Protein AF-A0ABD0AL59-F1 (afdb_monomer)

Foldseek 3Di:
DEEEEADDCPAPQVVVVVVVVVVPPPYYYHHDPDVVVVLVCLVVQPPHHYGDDQPDADPVRDGPVNSCVVCVVRDDDDDDDDDDFFDKDKDFDPPDPDQEEEEAPVCPVVCVVPDDDRHDYDHDPDLVRRVVVCVPDNGMYTHGDDPDPDDDDDD

Secondary structure (DSSP, 8-state):
-EEEEE-STTSHHHHHHHHHHHTSTT-EEEEES-HHHHHHHGGG-TT-EE---TT-B-TT--BHHHHHHHTTTT---------PPPPEEEEE-TT----EEEE-GGGHHHHHHH--S--EEEE-SSHHHHHHHHHHH-SEEEEE----SS-----

Mean predicted aligned error: 8.94 Å

Sequence (155 aa):
MKIHTLGPAVTDSYRAAEQYRADHENLEVVGHPSFEVLYQSIPELRGELLLIPAAVKTPTGASWGDLHYQYGDRLELIDSLITELSPLAILERRGRSGQRAYCHPTTIDYLTRNVEGPLEIIPCPSKWQAYRCYQTNGDRLCGATARGTGGGRGL

Structure (mmCIF, N/CA/C/O backbone):
data_AF-A0ABD0AL59-F1
#
_entry.id   AF-A0ABD0AL59-F1
#
loop_
_atom_site.group_PDB
_atom_site.id
_atom_site.type_symbol
_atom_site.label_atom_id
_atom_site.label_alt_id
_atom_site.label_comp_id
_atom_site.label_asym_id
_atom_site.label_entity_id
_atom_site.label_seq_id
_atom_site.pdbx_PDB_ins_code
_atom_site.Cartn_x
_atom_site.Cartn_y
_atom_site.Cartn_z
_atom_site.occupancy
_atom_site.B_iso_or_equiv
_atom_site.auth_seq_id
_atom_site.auth_comp_id
_atom_site.auth_asym_id
_atom_site.auth_atom_id
_atom_site.pdbx_PDB_model_num
ATOM 1 N N . MET A 1 1 ? -17.189 8.242 10.596 1.00 93.44 1 MET A N 1
ATOM 2 C CA . MET A 1 1 ? -16.012 7.502 11.115 1.00 93.44 1 MET A CA 1
ATOM 3 C C . MET A 1 1 ? -14.934 7.539 10.041 1.00 93.44 1 MET A C 1
ATOM 5 O O . MET A 1 1 ? -15.297 7.693 8.878 1.00 93.44 1 MET A O 1
ATOM 9 N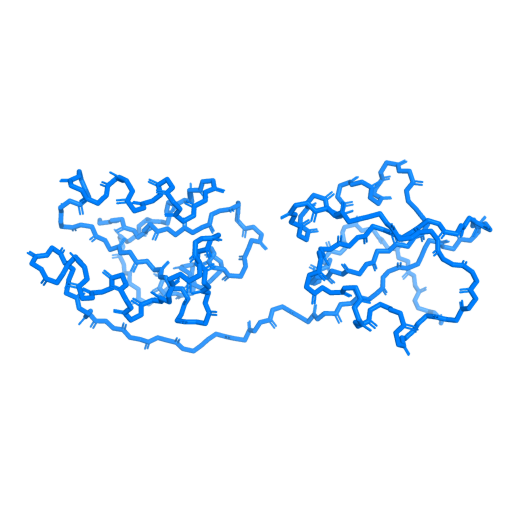 N . LYS A 1 2 ? -13.648 7.431 10.382 1.00 97.62 2 LYS A N 1
ATOM 10 C CA . LYS A 1 2 ? -12.559 7.440 9.391 1.00 97.62 2 LYS A CA 1
ATOM 11 C C . LYS A 1 2 ? -11.755 6.148 9.440 1.00 97.62 2 LYS A C 1
ATOM 13 O O . LYS A 1 2 ? -11.637 5.555 10.508 1.00 97.62 2 LYS A O 1
ATOM 18 N N . ILE A 1 3 ? -11.224 5.728 8.294 1.00 97.38 3 ILE A N 1
ATOM 19 C CA . ILE A 1 3 ? -10.258 4.636 8.167 1.00 97.38 3 ILE A CA 1
ATOM 20 C C . ILE A 1 3 ? -8.944 5.179 7.606 1.00 97.38 3 ILE A C 1
ATOM 22 O O . ILE A 1 3 ? -8.891 5.749 6.516 1.00 97.38 3 ILE A O 1
ATOM 26 N N . HIS A 1 4 ? -7.878 5.025 8.381 1.00 97.31 4 HIS A N 1
ATOM 27 C CA . HIS A 1 4 ? -6.561 5.571 8.093 1.00 97.31 4 HIS A CA 1
ATOM 28 C C . HIS A 1 4 ? -5.651 4.495 7.518 1.00 97.31 4 HIS A C 1
ATOM 30 O O . HIS A 1 4 ? -5.533 3.398 8.065 1.00 97.31 4 HIS A O 1
ATOM 36 N N . THR A 1 5 ? -4.981 4.80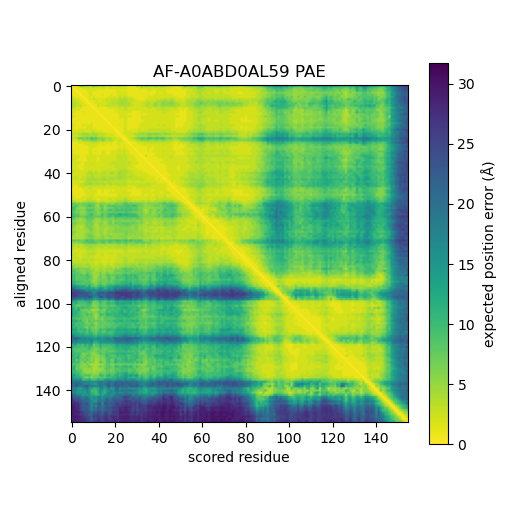7 6.412 1.00 95.44 5 THR A N 1
ATOM 37 C CA . THR A 1 5 ? -4.067 3.870 5.753 1.00 95.44 5 THR A CA 1
ATOM 38 C C . THR A 1 5 ? -2.979 4.595 4.963 1.00 95.44 5 THR A C 1
ATOM 40 O O . THR A 1 5 ? -2.915 5.822 4.948 1.00 95.44 5 THR A O 1
ATOM 43 N N . LEU A 1 6 ? -2.103 3.846 4.296 1.00 92.31 6 LEU A N 1
ATOM 44 C CA . LEU A 1 6 ? -1.061 4.389 3.429 1.00 92.31 6 LEU A CA 1
ATOM 45 C C . LEU A 1 6 ? -1.661 4.948 2.131 1.00 92.31 6 LEU A C 1
ATOM 47 O O . LEU A 1 6 ? -2.239 4.207 1.338 1.00 92.31 6 LEU A O 1
ATOM 51 N N . GLY A 1 7 ? -1.456 6.238 1.879 1.00 90.31 7 GLY A N 1
ATOM 52 C CA . GLY A 1 7 ? -1.709 6.880 0.591 1.00 90.31 7 GLY A CA 1
ATOM 53 C C . GLY A 1 7 ? -0.474 6.884 -0.325 1.00 90.31 7 GLY A C 1
ATOM 54 O O . GLY A 1 7 ? 0.576 6.347 0.034 1.00 90.31 7 GLY A O 1
ATOM 55 N N . PRO A 1 8 ? -0.554 7.516 -1.511 1.00 89.94 8 PRO A N 1
ATOM 56 C CA . PRO A 1 8 ? -1.738 8.140 -2.127 1.00 89.94 8 PRO A CA 1
ATOM 57 C C . PRO A 1 8 ? -2.785 7.113 -2.610 1.00 89.94 8 PRO A C 1
ATOM 59 O O . PRO A 1 8 ? -2.558 5.915 -2.517 1.00 89.94 8 PRO A O 1
ATOM 62 N N . ALA A 1 9 ? -3.900 7.570 -3.199 1.00 87.50 9 ALA A N 1
ATOM 63 C CA . ALA A 1 9 ? -5.035 6.727 -3.626 1.00 87.50 9 ALA A CA 1
ATOM 64 C C . ALA A 1 9 ? -4.709 5.565 -4.590 1.00 87.50 9 ALA A C 1
ATOM 66 O O . ALA A 1 9 ? -5.519 4.667 -4.802 1.00 87.50 9 ALA A O 1
ATOM 67 N N . VAL A 1 10 ? -3.519 5.582 -5.189 1.00 82.56 10 VAL A N 1
ATOM 68 C CA . VAL A 1 10 ? -3.043 4.540 -6.104 1.00 82.56 10 VAL A CA 1
ATOM 69 C C . VAL A 1 10 ? -2.331 3.379 -5.402 1.00 82.56 10 VAL A C 1
ATOM 71 O O . VAL A 1 10 ? -1.953 2.423 -6.076 1.00 82.56 10 VAL A O 1
ATOM 74 N N . THR A 1 11 ? -2.095 3.444 -4.088 1.00 86.19 11 THR A N 1
ATOM 75 C CA . THR A 1 11 ? -1.503 2.327 -3.339 1.00 86.19 11 THR A CA 1
ATOM 76 C C . THR A 1 11 ? -2.502 1.185 -3.168 1.00 86.19 11 THR A C 1
ATOM 78 O O . THR A 1 11 ? -3.716 1.396 -3.112 1.00 86.19 11 THR A O 1
ATOM 81 N N . ASP A 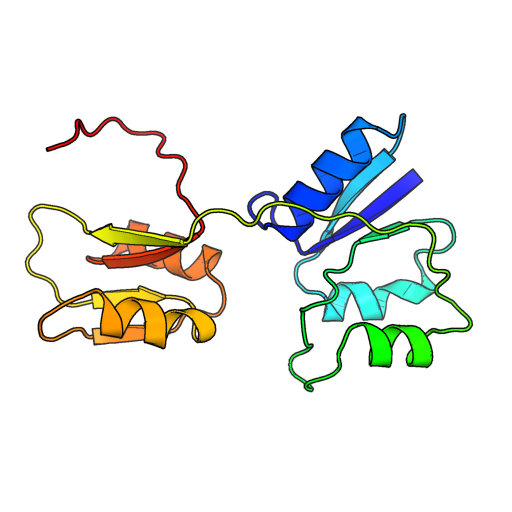1 12 ? -1.991 -0.040 -3.036 1.00 88.31 12 ASP A N 1
ATOM 82 C CA . ASP A 1 12 ? -2.836 -1.201 -2.743 1.00 88.31 12 ASP A CA 1
ATOM 83 C C . ASP A 1 12 ? -3.546 -1.046 -1.379 1.00 88.31 12 ASP A C 1
ATOM 85 O O . ASP A 1 12 ? -4.710 -1.415 -1.253 1.00 88.31 12 ASP A O 1
ATOM 89 N N . SER A 1 13 ? -2.904 -0.412 -0.388 1.00 91.12 13 SER A N 1
ATOM 90 C CA . SER A 1 13 ? -3.507 -0.142 0.927 1.00 91.12 13 SER A CA 1
ATOM 91 C C . SER A 1 13 ? -4.700 0.816 0.851 1.00 91.12 13 SER A C 1
ATOM 93 O O . SER A 1 13 ? -5.739 0.544 1.447 1.00 91.12 13 SER A O 1
ATOM 95 N N . TYR A 1 14 ? -4.594 1.911 0.085 1.00 94.38 14 TYR A N 1
ATOM 96 C CA . TYR A 1 14 ? -5.716 2.839 -0.090 1.00 94.38 14 TYR A CA 1
ATOM 97 C C . TYR A 1 14 ? -6.875 2.167 -0.826 1.00 94.38 14 TYR A C 1
ATOM 99 O O . TYR A 1 14 ? -8.031 2.320 -0.447 1.00 94.38 14 TYR A O 1
ATOM 107 N N . ARG A 1 15 ? -6.572 1.354 -1.844 1.00 92.12 15 ARG A N 1
ATOM 108 C CA . ARG A 1 15 ? -7.589 0.562 -2.546 1.00 92.12 15 ARG A CA 1
ATOM 109 C C . ARG A 1 15 ? -8.281 -0.448 -1.631 1.00 92.12 15 ARG A C 1
ATOM 111 O O . ARG A 1 15 ? -9.491 -0.601 -1.741 1.00 92.12 15 ARG A O 1
ATOM 118 N N . ALA A 1 16 ? -7.545 -1.097 -0.731 1.00 93.62 16 ALA A N 1
ATOM 119 C CA . ALA A 1 16 ? -8.127 -1.997 0.262 1.00 93.62 16 ALA A CA 1
ATOM 120 C C . ALA A 1 16 ? -9.074 -1.252 1.217 1.00 93.62 16 ALA A C 1
ATOM 122 O O . ALA A 1 16 ? -10.147 -1.758 1.530 1.00 93.62 16 ALA A O 1
ATOM 123 N N . ALA A 1 17 ? -8.726 -0.025 1.618 1.00 95.69 17 ALA A N 1
ATOM 124 C CA . ALA A 1 17 ? -9.606 0.813 2.432 1.00 95.69 17 ALA A CA 1
ATOM 125 C C . ALA A 1 17 ? -10.863 1.260 1.679 1.00 95.69 17 ALA A C 1
ATOM 127 O O . ALA A 1 17 ? -11.947 1.254 2.251 1.00 95.69 17 ALA A O 1
ATOM 128 N N . GLU A 1 18 ? -10.749 1.586 0.392 1.00 94.94 18 GLU A N 1
ATOM 129 C CA . GLU A 1 18 ? -11.904 1.891 -0.459 1.00 94.94 18 GLU A CA 1
ATOM 130 C C . GLU A 1 18 ? -12.826 0.677 -0.653 1.00 94.94 18 GLU A C 1
ATOM 132 O O . GLU A 1 18 ? -14.045 0.835 -0.658 1.00 94.94 18 GLU A O 1
ATOM 137 N N . GLN A 1 19 ? -12.263 -0.531 -0.771 1.00 93.88 19 GLN A N 1
ATOM 138 C CA . GLN A 1 19 ? -13.039 -1.775 -0.812 1.00 93.88 19 GLN A CA 1
ATOM 139 C C . GLN A 1 19 ? -13.765 -2.016 0.510 1.00 93.88 19 GLN A C 1
ATOM 141 O O . GLN A 1 19 ? -14.971 -2.219 0.499 1.00 93.88 19 GLN A O 1
ATOM 146 N N . TYR A 1 20 ? -13.064 -1.903 1.641 1.00 94.94 20 TYR A N 1
ATOM 147 C CA . TYR A 1 20 ? -13.675 -2.027 2.965 1.00 94.94 20 TYR A CA 1
ATOM 148 C C . TYR A 1 20 ? -14.791 -0.992 3.178 1.00 94.94 20 TYR A C 1
ATOM 150 O O . TYR A 1 20 ? -15.868 -1.317 3.671 1.00 94.94 20 TYR A O 1
ATOM 158 N N . ARG A 1 21 ? -14.569 0.257 2.744 1.00 95.25 21 ARG A N 1
ATOM 159 C CA . ARG A 1 21 ? -15.567 1.335 2.792 1.00 95.25 21 ARG A CA 1
ATOM 160 C C . ARG A 1 21 ? -16.830 1.004 1.999 1.00 95.25 21 ARG A C 1
ATOM 162 O O . ARG A 1 21 ? -17.902 1.440 2.396 1.00 95.25 21 ARG A O 1
ATOM 169 N N . ALA A 1 22 ? -16.729 0.283 0.883 1.00 93.12 22 ALA A N 1
ATOM 170 C CA . ALA A 1 22 ? -17.890 -0.013 0.042 1.00 93.12 22 ALA A CA 1
ATOM 171 C C . ALA A 1 22 ? -18.994 -0.779 0.796 1.00 93.12 22 ALA A C 1
ATOM 173 O O . ALA A 1 22 ? -20.168 -0.571 0.501 1.00 93.12 22 ALA A O 1
ATOM 174 N N . ASP A 1 23 ? -18.615 -1.570 1.803 1.00 91.56 23 ASP A N 1
ATOM 175 C CA . ASP A 1 23 ? -19.533 -2.340 2.648 1.00 91.56 23 ASP A CA 1
ATOM 176 C C . ASP A 1 23 ? -19.913 -1.613 3.960 1.00 91.56 23 ASP A C 1
ATOM 178 O O . ASP A 1 23 ? -20.667 -2.146 4.772 1.00 91.56 23 ASP A O 1
ATOM 182 N N . HIS A 1 24 ? -19.410 -0.389 4.183 1.00 92.19 24 HIS A N 1
ATOM 183 C CA . HIS A 1 24 ? -19.576 0.374 5.425 1.00 92.19 24 HIS A CA 1
ATOM 184 C C . HIS A 1 24 ? -20.025 1.818 5.155 1.00 92.19 24 HIS A C 1
ATOM 186 O O . HIS A 1 24 ? -19.228 2.694 4.804 1.00 92.19 24 HIS A O 1
ATOM 192 N N . GLU A 1 25 ? -21.311 2.096 5.376 1.00 87.62 25 GLU A N 1
ATOM 193 C CA . GLU A 1 25 ? -21.869 3.441 5.215 1.00 87.62 25 GLU A CA 1
ATOM 194 C C . GLU A 1 25 ? -21.178 4.476 6.130 1.00 87.62 25 GLU A C 1
ATOM 196 O O . GLU A 1 25 ? -20.841 4.202 7.282 1.00 87.62 25 GLU A O 1
ATOM 201 N N . ASN A 1 26 ? -21.005 5.708 5.634 1.00 91.00 26 ASN A N 1
ATOM 202 C CA . ASN A 1 26 ? -20.443 6.853 6.378 1.00 91.00 26 ASN A CA 1
ATOM 203 C C . ASN A 1 26 ? -18.992 6.684 6.888 1.00 91.00 26 ASN A C 1
ATOM 205 O O . ASN A 1 26 ? -18.569 7.371 7.834 1.00 91.00 26 ASN A O 1
ATOM 209 N N . LEU A 1 27 ? -18.220 5.795 6.260 1.00 95.94 27 LEU A N 1
ATOM 210 C CA . LEU A 1 27 ? -16.783 5.662 6.477 1.00 95.94 27 LEU A CA 1
ATOM 211 C C . LEU A 1 27 ? -15.998 6.515 5.463 1.00 95.94 27 LEU A C 1
ATOM 213 O O . LEU A 1 27 ? -16.277 6.489 4.270 1.00 95.94 27 LEU A O 1
ATOM 217 N N . GLU A 1 28 ? -15.008 7.281 5.919 1.00 97.00 28 GLU A N 1
ATOM 218 C CA . GLU A 1 28 ? -14.130 8.101 5.065 1.00 97.00 28 GLU A CA 1
ATOM 219 C C . GLU A 1 28 ? -12.707 7.524 5.040 1.00 97.00 28 GLU A C 1
ATOM 221 O O . GLU A 1 28 ? -12.160 7.202 6.093 1.00 97.00 28 GLU A O 1
ATOM 226 N N . VAL A 1 29 ? -12.085 7.417 3.859 1.00 97.44 29 VAL A N 1
ATOM 227 C CA . VAL A 1 29 ? -10.705 6.918 3.718 1.00 97.44 29 VAL A CA 1
ATOM 228 C C . VAL A 1 29 ? -9.703 8.069 3.780 1.00 97.44 29 VAL A C 1
ATOM 230 O O . VAL A 1 29 ? -9.702 8.959 2.927 1.00 97.44 29 VAL A O 1
ATOM 233 N N . VAL A 1 30 ? -8.781 8.004 4.741 1.00 97.38 30 VAL A N 1
ATOM 234 C CA . VAL A 1 30 ? -7.698 8.979 4.923 1.00 97.38 30 VAL A CA 1
ATOM 235 C C . VAL A 1 30 ? -6.349 8.342 4.599 1.00 97.38 30 VAL A C 1
ATOM 237 O O . VAL A 1 30 ? -5.923 7.375 5.232 1.00 97.38 30 VAL A O 1
ATOM 240 N N . GLY A 1 31 ? -5.654 8.910 3.612 1.00 95.94 31 GLY A N 1
ATOM 241 C CA . GLY A 1 31 ? -4.325 8.466 3.195 1.00 95.94 31 GLY A CA 1
ATOM 242 C C . GLY A 1 31 ? -3.202 9.225 3.902 1.00 95.94 31 GLY A C 1
ATOM 243 O O . GLY A 1 31 ? -3.164 10.452 3.868 1.00 95.94 31 GLY A O 1
ATOM 244 N N . HIS A 1 32 ? -2.253 8.487 4.469 1.00 94.69 32 HIS A N 1
ATOM 245 C CA . HIS A 1 32 ? -1.039 8.996 5.110 1.00 94.69 32 HIS A CA 1
ATOM 246 C C . HIS A 1 32 ? 0.197 8.812 4.221 1.00 94.69 32 HIS A C 1
ATOM 248 O O . HIS A 1 32 ? 0.224 7.893 3.401 1.00 94.69 32 HIS A O 1
ATOM 254 N N . PRO A 1 33 ? 1.240 9.648 4.366 1.00 90.00 33 PRO A N 1
ATOM 255 C CA . PRO A 1 33 ? 2.440 9.564 3.531 1.00 90.00 33 PRO A CA 1
ATOM 256 C C . PRO A 1 33 ? 3.305 8.328 3.820 1.00 90.00 33 PRO A C 1
ATOM 258 O O . PRO A 1 33 ? 4.036 7.879 2.938 1.00 90.00 33 PRO A O 1
ATOM 261 N N . SER A 1 34 ? 3.237 7.780 5.036 1.00 86.75 34 SER A N 1
ATOM 262 C CA . SER A 1 34 ? 3.915 6.543 5.422 1.00 86.75 34 SER A CA 1
ATOM 263 C C . SER A 1 34 ? 3.204 5.876 6.604 1.00 86.75 34 SER A C 1
ATOM 265 O O . SER A 1 34 ? 2.384 6.506 7.279 1.00 86.75 34 SER A O 1
ATOM 267 N N . PHE A 1 35 ? 3.517 4.604 6.867 1.00 87.31 35 PHE A N 1
ATOM 268 C CA . PHE A 1 35 ? 2.994 3.922 8.051 1.00 87.31 35 PHE A CA 1
ATOM 269 C C . PHE A 1 35 ? 3.603 4.474 9.345 1.00 87.31 35 PHE A C 1
ATOM 271 O O . PHE A 1 35 ? 2.909 4.542 10.347 1.00 87.31 35 PHE A O 1
ATOM 278 N N . GLU A 1 36 ? 4.850 4.945 9.333 1.00 85.25 36 GLU A N 1
ATOM 279 C CA . GLU A 1 36 ? 5.501 5.557 10.503 1.00 85.25 36 GLU A CA 1
ATOM 280 C C . GLU A 1 36 ? 4.754 6.807 10.960 1.00 85.25 36 GLU A C 1
ATOM 282 O O . GLU A 1 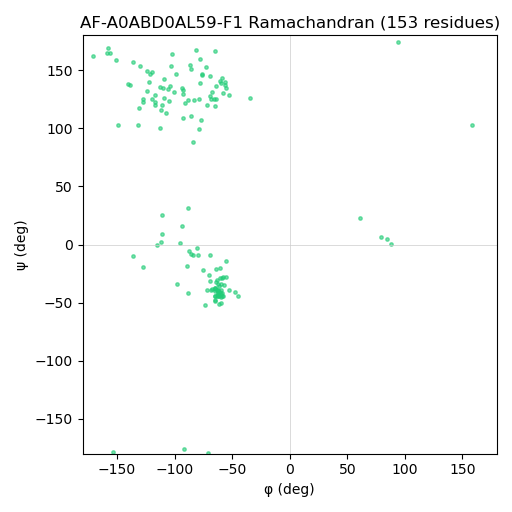36 ? 4.502 6.963 12.153 1.00 85.25 36 GLU A O 1
ATOM 287 N N . VAL A 1 37 ? 4.357 7.664 10.012 1.00 89.94 37 VAL A N 1
ATOM 288 C CA . VAL A 1 37 ? 3.534 8.843 10.310 1.00 89.94 37 VAL A CA 1
ATOM 289 C C . VAL A 1 37 ? 2.182 8.415 10.881 1.00 89.94 37 VAL A C 1
ATOM 291 O O . VAL A 1 37 ? 1.757 8.953 11.898 1.00 89.94 37 VAL A O 1
ATOM 294 N N . LEU A 1 38 ? 1.542 7.395 10.298 1.00 91.50 38 LEU A N 1
ATOM 295 C CA . LEU A 1 38 ? 0.284 6.856 10.821 1.00 91.50 38 LEU A CA 1
ATOM 296 C C . LEU A 1 38 ? 0.430 6.325 12.262 1.00 91.50 38 LEU A C 1
ATOM 298 O O . LEU A 1 38 ? -0.401 6.632 13.112 1.00 91.50 38 LEU A O 1
ATOM 302 N N . TYR A 1 39 ? 1.487 5.566 12.561 1.00 88.12 39 TYR A N 1
ATOM 303 C CA . TYR A 1 39 ? 1.731 5.031 13.904 1.00 88.12 39 TYR A CA 1
ATOM 304 C C . TYR A 1 39 ? 1.995 6.128 14.935 1.00 88.12 39 TYR A C 1
ATOM 306 O O . TYR A 1 39 ? 1.539 6.020 16.073 1.00 88.12 39 TYR A O 1
ATOM 314 N N . GLN A 1 40 ? 2.698 7.194 14.544 1.00 89.12 40 GLN A N 1
ATOM 315 C CA . GLN A 1 40 ? 2.908 8.361 15.402 1.00 89.12 40 GLN A CA 1
ATOM 316 C C . GLN A 1 40 ? 1.591 9.061 15.747 1.00 89.12 40 GLN A C 1
ATOM 318 O O . GLN A 1 40 ? 1.482 9.588 16.850 1.00 89.12 40 GLN A O 1
ATOM 323 N N . SER A 1 41 ? 0.596 9.001 14.855 1.00 90.81 41 SER A N 1
ATOM 324 C CA . SER A 1 41 ? -0.712 9.622 15.068 1.00 90.81 41 SER A CA 1
ATOM 325 C C . SER A 1 41 ? -1.710 8.792 15.882 1.00 90.81 41 SER A C 1
ATOM 327 O O . SER A 1 41 ? -2.753 9.313 16.264 1.00 90.81 41 SER A O 1
ATOM 329 N N . ILE A 1 42 ? -1.422 7.518 16.196 1.00 90.50 42 ILE A N 1
ATOM 330 C CA . ILE A 1 42 ? -2.342 6.633 16.948 1.00 90.50 42 ILE A CA 1
ATOM 331 C C . ILE A 1 42 ? -2.982 7.300 18.181 1.00 90.50 42 ILE A C 1
ATOM 333 O O . ILE A 1 42 ? -4.187 7.124 18.370 1.00 90.50 42 ILE A O 1
ATOM 337 N N . PRO A 1 43 ? -2.253 8.056 19.030 1.00 90.12 43 PRO A N 1
ATOM 338 C CA . PRO A 1 43 ? -2.851 8.686 20.206 1.00 90.12 43 PRO A CA 1
ATOM 339 C C . PRO A 1 43 ? -4.015 9.638 19.893 1.00 90.12 43 PRO A C 1
ATOM 341 O O . PRO A 1 43 ? -4.904 9.785 20.738 1.00 90.12 43 PRO A O 1
ATOM 344 N N . GLU A 1 44 ? -4.023 10.255 18.708 1.00 91.94 44 GLU A N 1
ATOM 345 C CA . GLU A 1 44 ? -5.061 11.190 18.265 1.00 91.94 44 GLU A CA 1
ATOM 346 C C . GLU A 1 44 ? -6.240 10.511 17.546 1.00 91.94 44 GLU A C 1
ATOM 348 O O . GLU A 1 44 ? -7.318 11.095 17.478 1.00 91.94 44 GLU A O 1
ATOM 353 N N . LEU A 1 45 ? -6.080 9.274 17.061 1.00 93.38 45 LEU A N 1
ATOM 354 C CA . LEU A 1 45 ? -7.062 8.562 16.220 1.00 93.38 45 LEU A CA 1
ATOM 355 C C . LEU A 1 45 ? -8.096 7.757 17.033 1.00 93.38 45 LEU A C 1
ATOM 357 O O . LEU A 1 45 ? -8.554 6.688 16.624 1.00 93.38 45 LEU A O 1
ATOM 361 N N . ARG A 1 46 ? -8.452 8.225 18.235 1.00 91.81 46 ARG A N 1
ATOM 362 C CA . ARG A 1 46 ? -9.369 7.488 19.121 1.00 91.81 46 ARG A CA 1
ATOM 363 C C . ARG A 1 46 ? -10.758 7.362 18.494 1.00 91.81 46 ARG A C 1
ATOM 365 O O . ARG A 1 46 ? -11.398 8.364 18.193 1.00 91.81 46 ARG A O 1
ATOM 372 N N . GLY A 1 47 ? -11.250 6.127 18.385 1.00 93.06 47 GLY A N 1
ATOM 373 C CA . GLY A 1 47 ? -12.554 5.829 17.780 1.00 93.06 47 GLY A CA 1
ATOM 374 C C . GLY A 1 47 ? -12.547 5.821 16.247 1.00 93.06 47 GLY A C 1
ATOM 375 O O . GLY A 1 47 ? -13.609 5.696 15.636 1.00 93.06 47 GLY A O 1
ATOM 376 N N . GLU A 1 48 ? -11.374 5.950 15.626 1.00 95.88 48 GLU A N 1
ATOM 377 C CA . GLU A 1 48 ? -11.170 5.788 14.187 1.00 95.88 48 GLU A CA 1
ATOM 378 C C . GLU A 1 48 ? -10.544 4.416 13.886 1.00 95.88 48 GLU A C 1
ATOM 380 O O . GLU A 1 48 ? -10.043 3.725 14.773 1.00 95.88 48 GLU A O 1
ATOM 385 N N . LEU A 1 49 ? -10.609 3.993 12.624 1.00 96.06 49 LEU A N 1
ATOM 386 C CA . LEU A 1 49 ? -10.097 2.705 12.159 1.00 96.06 49 LEU A CA 1
ATOM 387 C C . LEU A 1 49 ? -8.712 2.872 11.528 1.00 96.06 49 LEU A C 1
ATOM 389 O O . LEU A 1 49 ? -8.434 3.870 10.864 1.00 96.06 49 LEU A O 1
ATOM 393 N N . LEU A 1 50 ? -7.854 1.863 11.666 1.00 94.81 50 LEU A N 1
ATOM 394 C CA . LEU A 1 50 ? -6.583 1.770 10.948 1.00 94.81 50 LEU A CA 1
ATOM 395 C C . LEU A 1 50 ? -6.605 0.531 10.052 1.00 94.81 50 LEU A C 1
ATOM 397 O O . LEU A 1 50 ? -6.866 -0.570 10.530 1.00 94.81 50 LEU A O 1
ATOM 401 N N . LEU A 1 51 ? -6.279 0.695 8.768 1.00 94.56 51 LEU A N 1
ATOM 402 C CA . LEU A 1 51 ? -6.084 -0.423 7.844 1.00 94.56 51 LEU A CA 1
ATOM 403 C C . LEU A 1 51 ? -4.603 -0.583 7.540 1.00 94.56 51 LEU A C 1
ATOM 405 O O . LEU A 1 51 ? -3.986 0.269 6.888 1.00 94.56 51 LEU A O 1
ATOM 409 N N . ILE A 1 52 ? -4.047 -1.705 7.993 1.00 90.81 52 ILE A N 1
ATOM 410 C CA . ILE A 1 52 ? -2.623 -2.008 7.896 1.00 90.81 52 ILE A CA 1
ATOM 411 C C . ILE A 1 52 ? -2.438 -3.386 7.247 1.00 90.81 52 ILE A C 1
ATOM 413 O O . ILE A 1 52 ? -2.992 -4.369 7.733 1.00 90.81 52 ILE A O 1
ATOM 417 N N . PRO A 1 53 ? -1.655 -3.492 6.163 1.00 90.06 53 PRO A N 1
ATOM 418 C CA . PRO A 1 53 ? -1.343 -4.770 5.541 1.00 90.06 53 PRO A CA 1
ATOM 419 C C . PRO A 1 53 ? -0.457 -5.626 6.456 1.00 90.06 53 PRO A C 1
ATOM 421 O O . PRO A 1 53 ? 0.643 -5.219 6.829 1.00 90.06 53 PRO A O 1
ATOM 424 N N . ALA A 1 54 ? -0.894 -6.853 6.740 1.00 87.00 54 ALA A N 1
ATOM 425 C CA . ALA A 1 54 ? -0.194 -7.773 7.642 1.00 87.00 54 ALA A CA 1
ATOM 426 C C . ALA A 1 54 ? 1.238 -8.133 7.192 1.00 87.00 54 ALA A C 1
ATOM 428 O O . ALA A 1 54 ? 2.100 -8.421 8.018 1.00 87.00 54 ALA A O 1
ATOM 429 N N . ALA A 1 55 ? 1.503 -8.112 5.882 1.00 79.38 55 ALA A N 1
ATOM 430 C CA . ALA A 1 55 ? 2.797 -8.485 5.307 1.00 79.38 55 ALA A CA 1
ATOM 431 C C . ALA A 1 55 ? 3.829 -7.340 5.266 1.00 79.38 55 ALA A C 1
ATOM 433 O O . ALA A 1 55 ? 4.984 -7.578 4.906 1.00 79.38 55 ALA A O 1
ATOM 434 N N . VAL A 1 56 ? 3.443 -6.099 5.589 1.00 74.31 56 VAL A N 1
ATOM 435 C CA . VAL A 1 56 ? 4.389 -4.975 5.584 1.00 74.31 56 VAL A CA 1
ATOM 436 C C . VAL A 1 56 ? 5.261 -5.013 6.832 1.00 74.31 56 VAL A C 1
ATOM 438 O O . VAL A 1 56 ? 4.792 -5.266 7.940 1.00 74.31 56 VAL A O 1
ATOM 441 N N . LYS A 1 57 ? 6.548 -4.728 6.624 1.00 76.25 5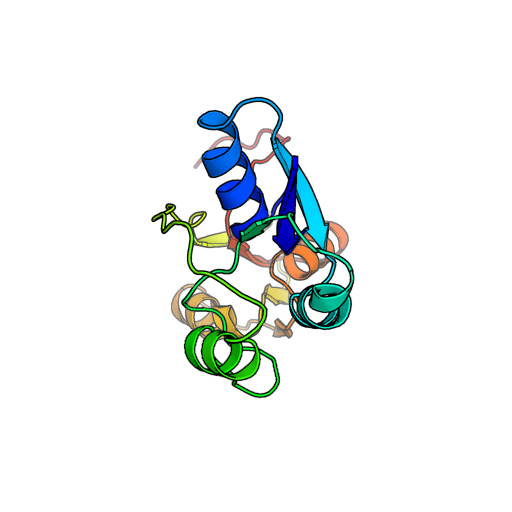7 LYS A N 1
ATOM 442 C CA . LYS A 1 57 ? 7.500 -4.427 7.687 1.00 76.25 57 LYS A CA 1
ATOM 443 C C . LYS A 1 57 ? 7.860 -2.950 7.646 1.00 76.25 57 LYS A C 1
ATOM 445 O O . LYS A 1 57 ? 8.011 -2.389 6.560 1.00 76.25 57 LYS A O 1
ATOM 450 N N . THR A 1 58 ? 8.027 -2.341 8.811 1.00 75.12 58 THR A N 1
ATOM 451 C CA . THR A 1 58 ? 8.590 -0.990 8.925 1.00 75.12 58 THR A CA 1
ATOM 452 C C . THR A 1 58 ? 10.055 -0.981 8.454 1.00 75.12 58 THR A C 1
ATOM 454 O O . THR A 1 58 ? 10.684 -2.041 8.363 1.00 75.12 58 THR A O 1
ATOM 457 N N . PRO A 1 59 ? 10.667 0.194 8.216 1.00 71.12 59 PRO A N 1
ATOM 458 C CA . PRO A 1 59 ? 12.103 0.323 7.967 1.00 71.12 59 PRO A CA 1
ATOM 459 C C . PRO A 1 59 ? 12.974 -0.280 9.076 1.00 71.12 59 PRO A C 1
ATOM 461 O O . PRO A 1 59 ? 14.085 -0.725 8.807 1.00 71.12 59 PRO A O 1
ATOM 464 N N . THR A 1 60 ? 12.467 -0.325 10.313 1.00 76.38 60 THR A N 1
ATOM 465 C CA . THR A 1 60 ? 13.132 -0.975 11.453 1.00 76.38 60 THR A CA 1
ATOM 466 C C . THR A 1 60 ? 12.944 -2.495 11.479 1.00 76.38 60 THR A C 1
ATOM 468 O O . THR A 1 60 ? 13.511 -3.165 12.336 1.00 76.38 60 THR A O 1
ATOM 471 N N . GLY A 1 61 ? 12.174 -3.054 10.543 1.00 79.25 61 GLY A N 1
ATOM 472 C CA . GLY A 1 61 ? 11.920 -4.486 10.408 1.00 79.25 61 GLY A CA 1
ATOM 473 C C . GLY A 1 61 ? 10.734 -5.011 11.218 1.00 79.25 61 GLY A C 1
ATOM 474 O O . GLY A 1 61 ? 10.460 -6.209 11.134 1.00 79.25 61 GLY A O 1
ATOM 475 N N . ALA A 1 62 ? 10.024 -4.150 11.955 1.00 80.88 62 ALA A N 1
ATOM 476 C CA . ALA A 1 62 ? 8.868 -4.542 12.756 1.00 80.88 62 ALA A CA 1
ATOM 477 C C . ALA A 1 62 ? 7.708 -4.973 11.853 1.00 80.88 62 ALA A C 1
ATOM 479 O O . ALA A 1 62 ? 7.363 -4.280 10.895 1.00 80.88 62 ALA A O 1
ATOM 480 N N . SER A 1 63 ? 7.122 -6.126 12.155 1.00 84.38 63 SER A N 1
ATOM 481 C CA . SER A 1 63 ? 5.919 -6.641 11.507 1.00 84.38 63 SER A CA 1
ATOM 482 C C . SER A 1 63 ? 4.653 -6.005 12.084 1.00 84.38 63 SER A C 1
ATOM 484 O O . SER A 1 63 ? 4.675 -5.400 13.157 1.00 84.38 63 SER A O 1
ATOM 486 N N . TRP A 1 64 ? 3.515 -6.200 11.410 1.00 83.31 64 TRP A N 1
ATOM 487 C CA . TRP A 1 64 ? 2.208 -5.853 11.976 1.00 83.31 64 TRP A CA 1
ATOM 488 C C . TRP A 1 64 ? 1.987 -6.473 13.367 1.00 83.31 64 TRP A C 1
ATOM 490 O O . TRP A 1 64 ? 1.467 -5.797 14.248 1.00 83.31 64 TRP A O 1
ATOM 500 N N . GLY A 1 65 ? 2.424 -7.721 13.582 1.00 84.50 65 GLY A N 1
ATOM 501 C CA . GLY A 1 65 ? 2.280 -8.399 14.872 1.00 84.50 65 GLY A CA 1
ATOM 502 C C . GLY A 1 65 ? 3.061 -7.699 15.984 1.00 84.50 65 GLY A C 1
ATOM 503 O O . GLY A 1 65 ? 2.511 -7.445 17.051 1.00 84.50 65 GLY A O 1
ATOM 504 N N . ASP A 1 66 ? 4.307 -7.305 15.706 1.00 87.25 66 ASP A N 1
ATOM 505 C CA . ASP A 1 66 ? 5.140 -6.564 16.664 1.00 87.25 66 ASP A CA 1
ATOM 506 C C . ASP A 1 66 ? 4.474 -5.241 17.068 1.00 87.25 66 ASP A C 1
ATOM 508 O O . ASP A 1 66 ? 4.428 -4.886 18.245 1.00 87.25 66 ASP A O 1
ATOM 512 N N . LEU A 1 67 ? 3.901 -4.536 16.090 1.00 85.06 67 LEU A N 1
ATOM 513 C CA . LEU A 1 67 ? 3.240 -3.249 16.300 1.00 85.06 67 LEU A CA 1
ATOM 514 C C . LEU A 1 67 ? 1.911 -3.417 17.040 1.00 85.06 67 LEU A C 1
ATOM 516 O O . LEU A 1 67 ? 1.611 -2.632 17.935 1.00 85.06 67 LEU A O 1
ATOM 520 N N . HIS A 1 68 ? 1.138 -4.457 16.728 1.00 84.75 68 HIS A N 1
ATOM 521 C CA . HIS A 1 68 ? -0.085 -4.772 17.459 1.00 84.75 68 HIS A CA 1
ATOM 522 C C . HIS A 1 68 ? 0.203 -5.024 18.944 1.00 84.75 68 HIS A C 1
ATOM 524 O O . HIS A 1 68 ? -0.477 -4.452 19.788 1.00 84.75 68 HIS A O 1
ATOM 530 N N . TYR A 1 69 ? 1.247 -5.791 19.276 1.00 85.75 69 TYR A N 1
ATOM 531 C CA . TYR A 1 69 ? 1.637 -5.999 20.673 1.00 85.75 69 TYR A CA 1
ATOM 532 C C . TYR A 1 69 ? 2.185 -4.731 21.333 1.00 85.75 69 TYR A C 1
ATOM 534 O O . TYR A 1 69 ? 1.866 -4.462 22.491 1.00 85.75 69 TYR A O 1
ATOM 542 N N . GLN A 1 70 ? 2.971 -3.930 20.609 1.00 87.25 70 GLN A N 1
ATOM 543 C CA . GLN A 1 70 ? 3.496 -2.661 21.118 1.00 87.25 70 GLN A CA 1
ATOM 544 C C . GLN A 1 70 ? 2.381 -1.668 21.481 1.00 87.25 70 GLN A C 1
ATOM 546 O O . GLN A 1 70 ? 2.530 -0.910 22.438 1.00 87.25 70 GLN A O 1
ATOM 551 N N . TYR A 1 71 ? 1.283 -1.665 20.724 1.00 85.75 71 TYR A N 1
ATOM 552 C CA . TYR A 1 71 ? 0.136 -0.780 20.923 1.00 85.75 71 TYR A CA 1
ATOM 553 C C . TYR A 1 71 ? -1.111 -1.536 21.409 1.00 85.75 71 TYR A C 1
ATOM 555 O O . TYR A 1 71 ? -2.227 -1.088 21.157 1.00 85.75 71 TYR A O 1
ATOM 563 N N . GLY A 1 72 ? -0.951 -2.683 22.078 1.00 84.00 72 GLY A N 1
ATOM 564 C CA . GLY A 1 72 ? -2.067 -3.577 22.422 1.00 84.00 72 GLY A CA 1
ATOM 565 C C . GLY A 1 72 ? -3.094 -2.972 23.387 1.00 84.00 72 GLY A C 1
ATOM 566 O O . GLY A 1 72 ? -4.240 -3.400 23.421 1.00 84.00 72 GLY A O 1
ATOM 567 N N . ASP A 1 73 ? -2.712 -1.939 24.138 1.00 86.81 73 ASP A N 1
ATOM 568 C CA . ASP A 1 73 ? -3.596 -1.131 24.985 1.00 86.81 73 ASP A CA 1
ATOM 569 C C . ASP A 1 73 ? -4.406 -0.077 24.200 1.00 86.81 73 ASP A C 1
ATOM 571 O O . ASP A 1 73 ? -5.287 0.575 24.762 1.00 86.81 73 ASP A O 1
ATOM 575 N N . ARG A 1 74 ? -4.098 0.122 22.912 1.00 88.12 74 ARG A N 1
ATOM 576 C CA . ARG A 1 74 ? -4.654 1.185 22.051 1.00 88.12 74 ARG A CA 1
ATOM 577 C C . ARG A 1 74 ? -5.242 0.677 20.741 1.00 88.12 74 ARG A C 1
ATOM 579 O O . ARG A 1 74 ? -5.993 1.414 20.108 1.00 88.12 74 ARG A O 1
ATOM 586 N N . LEU A 1 75 ? -4.878 -0.530 20.316 1.00 89.81 75 LEU A N 1
ATOM 587 C CA . LEU A 1 75 ? -5.333 -1.145 19.078 1.00 89.81 75 LEU A CA 1
ATOM 588 C C . LEU A 1 75 ? -6.129 -2.409 19.382 1.00 89.81 75 LEU A C 1
ATOM 590 O O . LEU A 1 75 ? -5.610 -3.367 19.950 1.00 89.81 75 LEU A O 1
ATOM 594 N N . GLU A 1 76 ? -7.366 -2.426 18.909 1.00 91.31 76 GLU A N 1
ATOM 595 C CA . GLU A 1 76 ? -8.220 -3.605 18.882 1.00 91.31 76 GLU A CA 1
ATOM 596 C C . GLU A 1 76 ? -8.314 -4.111 17.439 1.00 91.31 76 GLU A C 1
ATOM 598 O O . GLU A 1 76 ? -8.495 -3.325 16.505 1.00 91.31 76 GLU A O 1
ATOM 603 N N . LEU A 1 77 ? -8.156 -5.421 17.235 1.00 91.19 77 LEU A N 1
ATOM 604 C CA . LEU A 1 77 ? -8.377 -6.023 15.923 1.00 91.19 77 LEU A CA 1
ATOM 605 C C . LEU A 1 77 ? -9.885 -6.152 15.688 1.00 91.19 77 LEU A C 1
ATOM 607 O O . LEU A 1 77 ? -10.528 -7.004 16.293 1.00 91.19 77 LEU A O 1
ATOM 611 N N . ILE A 1 78 ? -10.425 -5.312 14.805 1.00 93.25 78 ILE A N 1
ATOM 612 C CA . ILE A 1 78 ? -11.864 -5.268 14.506 1.00 93.25 78 ILE A CA 1
ATOM 613 C C . ILE A 1 78 ? -12.250 -6.241 13.387 1.00 93.25 78 ILE A C 1
ATOM 615 O O . ILE A 1 78 ? -13.275 -6.909 13.487 1.00 93.25 78 ILE A O 1
ATOM 619 N N . ASP A 1 79 ? -11.440 -6.326 12.329 1.00 93.25 79 ASP A N 1
ATOM 620 C CA . ASP A 1 79 ? -11.726 -7.161 11.158 1.00 93.25 79 ASP A CA 1
ATOM 621 C C . ASP A 1 79 ? -10.442 -7.509 10.378 1.00 93.25 79 ASP A C 1
ATOM 623 O O . ASP A 1 79 ? -9.370 -6.940 10.612 1.00 93.25 79 ASP A O 1
ATOM 627 N N . SER A 1 80 ? -10.552 -8.437 9.427 1.00 92.19 80 SER A N 1
ATOM 628 C CA . SER A 1 80 ? -9.511 -8.796 8.469 1.00 92.19 80 SER A CA 1
ATOM 629 C C . SER A 1 80 ? -10.105 -9.011 7.079 1.00 92.19 80 SER A C 1
ATOM 631 O O . SER A 1 80 ? -11.109 -9.699 6.925 1.00 92.19 80 SER A O 1
ATOM 633 N N . LEU A 1 81 ? -9.434 -8.496 6.051 1.00 92.06 81 LEU A N 1
ATOM 634 C CA . LEU A 1 81 ? -9.819 -8.700 4.660 1.00 92.06 81 LEU A CA 1
ATOM 635 C C . LEU A 1 81 ? -8.635 -9.159 3.815 1.00 92.06 81 LEU A C 1
ATOM 637 O O . LEU A 1 81 ? -7.477 -8.843 4.098 1.00 92.06 81 LEU A O 1
ATOM 641 N N . ILE A 1 82 ? -8.946 -9.881 2.743 1.00 90.44 82 ILE A N 1
ATOM 642 C CA . ILE A 1 82 ? -7.988 -10.274 1.715 1.00 90.44 82 ILE A CA 1
ATOM 643 C C . ILE A 1 82 ? -8.318 -9.480 0.460 1.00 90.44 82 ILE A C 1
ATOM 645 O O . ILE A 1 82 ? -9.449 -9.509 -0.021 1.00 90.44 82 ILE A O 1
ATOM 649 N N . THR A 1 83 ? -7.321 -8.787 -0.081 1.00 86.88 83 THR A N 1
ATOM 650 C CA . THR A 1 83 ? -7.458 -8.022 -1.319 1.00 86.88 83 THR A CA 1
ATOM 651 C C . THR A 1 83 ? -6.447 -8.504 -2.343 1.00 86.88 83 THR A C 1
ATOM 653 O O . THR A 1 83 ? -5.297 -8.818 -2.024 1.00 86.88 83 THR A O 1
ATOM 656 N N . GLU A 1 84 ? -6.881 -8.590 -3.598 1.00 84.19 84 GLU A N 1
ATOM 657 C CA . GLU A 1 84 ? -5.973 -8.906 -4.692 1.00 84.19 84 GLU A CA 1
ATOM 658 C C . GLU A 1 84 ? -5.022 -7.733 -4.932 1.00 84.19 84 GLU A C 1
ATOM 660 O O . GLU A 1 84 ? -5.440 -6.585 -5.116 1.00 84.19 84 GLU A O 1
ATOM 665 N N . LEU A 1 85 ? -3.723 -8.033 -4.951 1.00 80.25 85 LEU A N 1
ATOM 666 C CA . LEU A 1 85 ? -2.706 -7.045 -5.277 1.00 80.25 85 LEU A CA 1
ATOM 667 C C . LEU A 1 85 ? -2.796 -6.658 -6.750 1.00 80.25 85 LEU A C 1
ATOM 669 O O . LEU A 1 85 ? -3.044 -7.489 -7.626 1.00 80.25 85 LEU A O 1
ATOM 673 N N . SER A 1 86 ? -2.508 -5.390 -7.034 1.00 75.38 86 SER A N 1
ATOM 674 C CA . SER A 1 86 ? -2.346 -4.934 -8.410 1.00 75.38 86 SER A CA 1
ATOM 675 C C . SER A 1 86 ? -1.275 -5.779 -9.130 1.00 75.38 86 SER A C 1
ATOM 677 O O . SER A 1 86 ? -0.194 -5.983 -8.561 1.00 75.38 86 SER A O 1
ATOM 679 N N . PRO A 1 87 ? -1.520 -6.244 -10.374 1.00 79.31 87 PRO A N 1
ATOM 680 C CA . PRO A 1 87 ? -0.552 -7.061 -11.095 1.00 79.31 87 PRO A CA 1
ATOM 681 C C . PRO A 1 87 ? 0.787 -6.336 -11.214 1.00 79.31 87 PRO A C 1
ATOM 683 O O . PRO A 1 87 ? 0.834 -5.126 -11.460 1.00 79.31 87 PRO A O 1
ATOM 686 N N . LEU A 1 88 ? 1.886 -7.070 -11.061 1.00 82.12 88 LEU A N 1
ATOM 687 C CA . LEU A 1 88 ? 3.213 -6.536 -11.333 1.00 82.12 88 LEU A CA 1
ATOM 688 C C . LEU A 1 88 ? 3.451 -6.540 -12.845 1.00 82.12 88 LEU A C 1
ATOM 690 O O . LEU A 1 88 ? 3.337 -7.581 -13.487 1.00 82.12 88 LEU A O 1
ATOM 694 N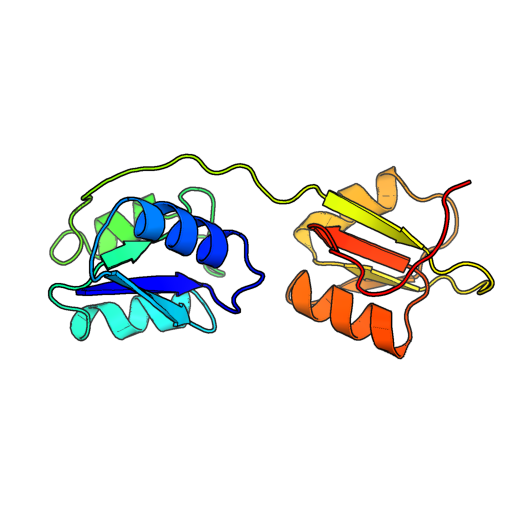 N . ALA A 1 89 ? 3.788 -5.384 -13.410 1.00 83.44 89 ALA A N 1
ATOM 695 C CA . ALA A 1 89 ? 4.055 -5.233 -14.832 1.00 83.44 89 ALA A CA 1
ATOM 696 C C . ALA A 1 89 ? 5.443 -4.630 -15.069 1.00 83.44 89 ALA A C 1
ATOM 698 O O . ALA A 1 89 ? 5.941 -3.819 -14.282 1.00 83.44 89 ALA A O 1
ATOM 699 N N . ILE A 1 90 ? 6.044 -5.009 -16.195 1.00 86.75 90 ILE A N 1
ATOM 700 C CA . ILE A 1 90 ? 7.216 -4.333 -16.746 1.00 86.75 90 ILE A CA 1
ATOM 701 C C . ILE A 1 90 ? 6.731 -3.520 -17.940 1.00 86.75 90 ILE A C 1
ATOM 703 O O . ILE A 1 90 ? 6.100 -4.060 -18.846 1.00 86.75 90 ILE A O 1
ATOM 707 N N . LEU A 1 91 ? 6.980 -2.214 -17.917 1.00 85.62 91 LEU A N 1
ATOM 708 C CA . LEU A 1 91 ? 6.658 -1.319 -19.023 1.00 85.62 91 LEU A CA 1
ATOM 709 C C . LEU A 1 91 ? 7.935 -0.978 -19.778 1.00 85.62 91 LEU A C 1
ATOM 711 O O . LEU A 1 91 ? 8.949 -0.643 -19.166 1.00 85.62 91 LEU A O 1
ATOM 715 N N . GLU A 1 92 ? 7.853 -1.008 -21.103 1.00 84.75 92 GLU A N 1
ATOM 716 C CA . GLU A 1 92 ? 8.919 -0.596 -22.007 1.00 84.75 92 GLU A CA 1
ATOM 717 C C . GLU A 1 92 ? 8.407 0.483 -22.961 1.00 84.75 92 GLU A C 1
ATOM 719 O O . GLU A 1 92 ? 7.339 0.362 -23.571 1.00 84.75 92 GLU A O 1
ATOM 724 N N . ARG A 1 93 ? 9.183 1.557 -23.104 1.00 82.62 93 ARG A N 1
ATOM 725 C CA . ARG A 1 93 ? 8.879 2.638 -24.033 1.00 82.62 93 ARG A CA 1
ATOM 726 C C . ARG A 1 93 ? 9.418 2.296 -25.423 1.00 82.62 93 ARG A C 1
ATOM 728 O O . ARG A 1 93 ? 10.623 2.311 -25.655 1.00 82.62 93 ARG A O 1
ATOM 735 N N . ARG A 1 94 ? 8.513 2.043 -26.374 1.00 78.62 94 ARG A N 1
ATOM 736 C CA . ARG A 1 94 ? 8.876 1.760 -27.775 1.00 78.62 94 ARG A CA 1
ATOM 737 C C . ARG A 1 94 ? 9.625 2.939 -28.413 1.00 78.62 94 ARG A C 1
ATOM 739 O O . ARG A 1 94 ? 9.268 4.096 -28.199 1.00 78.62 94 ARG A O 1
ATOM 746 N N . GLY A 1 95 ? 10.638 2.635 -29.227 1.00 69.44 95 GLY A N 1
ATOM 747 C CA . GLY A 1 95 ? 11.371 3.621 -30.033 1.00 69.44 95 GLY A CA 1
ATOM 748 C C . GLY A 1 95 ? 12.511 4.357 -29.320 1.00 69.44 95 GLY A C 1
ATOM 749 O O . GLY A 1 95 ? 13.118 5.240 -29.921 1.00 69.44 95 GLY A O 1
ATOM 750 N N . ARG A 1 96 ? 12.834 4.005 -28.068 1.00 64.25 96 ARG A N 1
ATOM 751 C CA . ARG A 1 96 ? 14.053 4.468 -27.385 1.00 64.25 96 ARG A CA 1
ATOM 752 C C . ARG A 1 96 ? 14.996 3.292 -27.163 1.00 64.25 96 ARG A C 1
ATOM 754 O O . ARG A 1 96 ? 14.567 2.226 -26.747 1.00 64.25 96 ARG A O 1
ATOM 761 N N . SER A 1 97 ? 16.281 3.499 -27.437 1.00 61.81 97 SER A N 1
ATOM 762 C CA . SER A 1 97 ? 17.345 2.500 -27.253 1.00 61.81 97 SER A CA 1
ATOM 763 C C . SER A 1 97 ? 18.036 2.607 -25.891 1.00 61.81 97 SER A C 1
ATOM 765 O O . SER A 1 97 ? 19.168 2.149 -25.731 1.00 61.81 97 SER A O 1
ATOM 767 N N . GLY A 1 98 ? 17.425 3.308 -24.937 1.00 65.94 98 GLY A N 1
ATOM 768 C CA . GLY A 1 98 ? 18.049 3.537 -23.646 1.00 65.94 98 GLY A CA 1
ATOM 769 C C . GLY A 1 98 ? 17.952 2.315 -22.730 1.00 65.94 98 GLY A C 1
ATOM 770 O O . GLY A 1 98 ? 17.152 1.403 -22.936 1.00 65.94 98 GLY A O 1
ATOM 771 N N . GLN A 1 99 ? 18.835 2.281 -21.736 1.00 79.69 99 GLN A N 1
ATOM 772 C CA . GLN A 1 99 ? 19.050 1.128 -20.858 1.00 79.69 99 GLN A CA 1
ATOM 773 C C . GLN A 1 99 ? 18.571 1.396 -19.426 1.00 79.69 99 GLN A C 1
ATOM 775 O O . GLN A 1 99 ? 18.833 0.597 -18.537 1.00 79.69 99 GLN A O 1
ATOM 780 N N . ARG A 1 100 ? 17.868 2.509 -19.173 1.00 87.69 100 ARG A N 1
ATOM 781 C CA . ARG A 1 100 ? 17.479 2.910 -17.815 1.00 87.69 100 ARG A CA 1
ATOM 782 C C . ARG A 1 100 ? 16.149 2.315 -17.397 1.00 87.69 100 ARG A C 1
ATOM 784 O O . ARG A 1 100 ? 15.123 2.564 -18.037 1.00 87.69 100 ARG A O 1
ATOM 791 N N . ALA A 1 101 ? 16.161 1.614 -16.271 1.00 88.56 101 ALA A N 1
ATOM 792 C CA . ALA A 1 101 ? 14.961 1.097 -15.640 1.00 88.56 101 ALA A CA 1
ATOM 793 C C . ALA A 1 101 ? 14.773 1.665 -14.238 1.00 88.5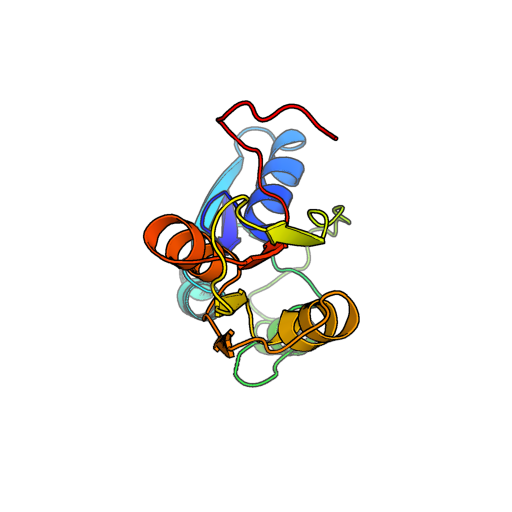6 101 ALA A C 1
ATOM 795 O O . ALA A 1 101 ? 15.630 1.515 -13.373 1.00 88.56 101 ALA A O 1
ATOM 796 N N . TYR A 1 102 ? 13.612 2.263 -13.996 1.00 89.44 102 TYR A N 1
ATOM 797 C CA . TYR A 1 102 ? 13.216 2.698 -12.660 1.00 89.44 102 TYR A CA 1
ATOM 798 C C . TYR A 1 102 ? 12.398 1.597 -11.988 1.00 89.44 102 TYR A C 1
ATOM 800 O O . TYR A 1 102 ? 11.501 1.024 -12.604 1.00 89.44 102 TYR A O 1
ATOM 808 N N . CYS A 1 103 ? 12.681 1.280 -10.727 1.00 89.50 103 CYS A N 1
ATOM 809 C CA . CYS A 1 103 ? 11.881 0.313 -9.972 1.00 89.50 103 CYS A CA 1
ATOM 810 C C . CYS A 1 103 ? 12.044 0.499 -8.463 1.00 89.50 103 CYS A C 1
ATOM 812 O O . CYS A 1 103 ? 12.955 1.182 -8.000 1.00 89.50 103 CYS A O 1
ATOM 814 N N . HIS A 1 104 ? 11.153 -0.104 -7.681 1.00 87.44 104 HIS A N 1
ATOM 815 C CA . HIS A 1 104 ? 11.336 -0.190 -6.234 1.00 87.44 104 HIS A CA 1
ATOM 816 C C . HIS A 1 104 ? 12.389 -1.266 -5.900 1.00 87.44 104 HIS A C 1
ATOM 818 O O . HIS A 1 104 ? 12.393 -2.295 -6.586 1.00 87.44 104 HIS A O 1
ATOM 824 N N . PRO A 1 105 ? 13.217 -1.112 -4.843 1.00 84.50 105 PRO A N 1
ATOM 825 C CA . PRO A 1 105 ? 14.208 -2.116 -4.449 1.00 84.50 105 PRO A CA 1
ATOM 826 C C . PRO A 1 105 ? 13.669 -3.548 -4.372 1.00 84.50 105 PRO A C 1
ATOM 828 O O . PRO A 1 105 ? 14.292 -4.472 -4.879 1.00 84.50 105 PRO A O 1
ATOM 831 N N . THR A 1 106 ? 12.457 -3.735 -3.840 1.00 81.94 106 THR A N 1
ATOM 832 C CA . THR A 1 106 ? 11.838 -5.072 -3.715 1.00 81.94 106 THR A CA 1
ATOM 833 C C . THR A 1 106 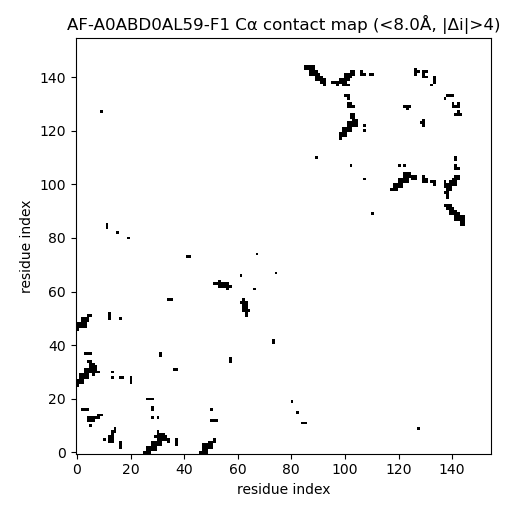? 11.424 -5.709 -5.044 1.00 81.94 106 THR A C 1
ATOM 835 O O . THR A 1 106 ? 11.035 -6.871 -5.070 1.00 81.94 106 THR A O 1
ATOM 838 N N . THR A 1 107 ? 11.471 -4.961 -6.147 1.00 87.06 107 THR A N 1
ATOM 839 C CA . THR A 1 107 ? 11.088 -5.427 -7.491 1.00 87.06 107 THR A CA 1
ATOM 840 C C . THR A 1 107 ? 12.273 -5.538 -8.452 1.00 87.06 107 THR A C 1
ATOM 842 O O . THR A 1 107 ? 12.071 -5.899 -9.612 1.00 87.06 107 THR A O 1
ATOM 845 N N . ILE A 1 108 ? 13.498 -5.264 -7.981 1.00 87.38 108 ILE A N 1
ATOM 846 C CA . ILE A 1 108 ? 14.730 -5.366 -8.780 1.00 87.38 108 ILE A CA 1
ATOM 847 C C . ILE A 1 108 ? 14.916 -6.796 -9.289 1.00 87.38 108 ILE A C 1
ATOM 849 O O . ILE A 1 108 ? 15.066 -6.995 -10.489 1.00 87.38 108 ILE A O 1
ATOM 853 N N . ASP A 1 109 ? 14.818 -7.796 -8.412 1.00 85.81 109 ASP A N 1
ATOM 854 C CA . ASP A 1 109 ? 15.003 -9.199 -8.803 1.00 85.81 109 ASP A CA 1
ATOM 855 C C . ASP A 1 109 ? 14.002 -9.642 -9.873 1.00 85.81 109 ASP A C 1
ATOM 857 O O . ASP A 1 109 ? 14.359 -10.362 -10.805 1.00 85.81 109 ASP A O 1
ATOM 861 N N . TYR A 1 110 ? 12.749 -9.188 -9.766 1.00 87.00 110 TYR A N 1
ATOM 862 C CA . TYR A 1 110 ? 11.731 -9.472 -10.773 1.00 87.00 110 TYR A CA 1
ATOM 863 C C . TYR A 1 110 ? 12.083 -8.829 -12.117 1.00 87.00 110 TYR A C 1
ATOM 865 O O . TYR A 1 110 ? 11.974 -9.482 -13.150 1.00 87.00 110 TYR A O 1
ATOM 873 N N . LEU A 1 111 ? 12.536 -7.573 -12.113 1.00 87.38 111 LEU A N 1
ATOM 874 C CA . LEU A 1 111 ? 12.960 -6.874 -13.324 1.00 87.38 111 LEU A CA 1
ATOM 875 C C . LEU A 1 111 ? 14.141 -7.587 -13.999 1.00 87.38 111 LEU A C 1
ATOM 877 O O . LEU A 1 111 ? 14.060 -7.903 -15.181 1.00 87.38 111 LEU A O 1
ATOM 881 N N . THR A 1 112 ? 15.200 -7.891 -13.248 1.00 87.00 112 THR A N 1
ATOM 882 C CA . THR A 1 112 ? 16.436 -8.489 -13.779 1.00 87.00 112 THR A CA 1
ATOM 883 C C . THR A 1 112 ? 16.219 -9.890 -14.350 1.00 87.00 112 THR A C 1
ATOM 885 O O . THR A 1 112 ? 16.879 -10.273 -15.307 1.00 87.00 112 THR A O 1
ATOM 888 N N . ARG A 1 113 ? 15.282 -10.669 -13.795 1.00 88.19 113 ARG A N 1
ATOM 889 C CA . ARG A 1 113 ? 14.963 -12.015 -14.305 1.00 88.19 113 ARG A CA 1
AT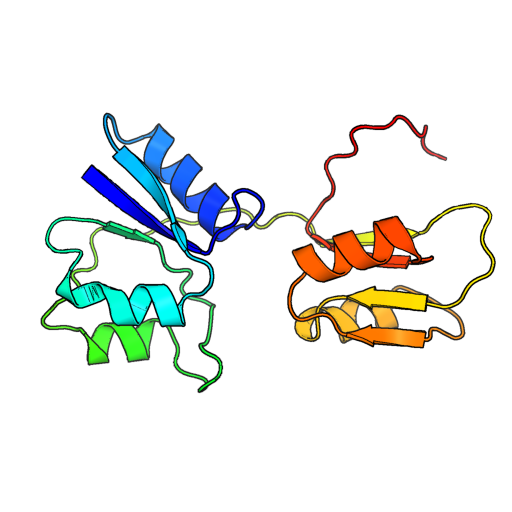OM 890 C C . ARG A 1 113 ? 14.143 -12.011 -15.594 1.00 88.19 113 ARG A C 1
ATOM 892 O O . ARG A 1 113 ? 14.126 -13.022 -16.282 1.00 88.19 113 ARG A O 1
ATOM 899 N N . ASN A 1 114 ? 13.430 -10.923 -15.879 1.00 87.94 114 ASN A N 1
ATOM 900 C CA . ASN A 1 114 ? 12.453 -10.860 -16.969 1.00 87.94 114 ASN A CA 1
ATOM 901 C C . ASN A 1 114 ? 12.843 -9.877 -18.085 1.00 87.94 114 ASN A C 1
ATOM 903 O O . ASN A 1 114 ? 12.091 -9.727 -19.044 1.00 87.94 114 ASN A O 1
ATOM 907 N N . VAL A 1 115 ? 13.983 -9.187 -17.970 1.00 84.19 115 VAL A N 1
ATOM 908 C CA . VAL A 1 115 ? 14.482 -8.250 -18.986 1.00 84.19 115 VAL A CA 1
ATOM 909 C C . VAL A 1 115 ? 15.911 -8.612 -19.350 1.00 84.19 115 VAL A C 1
ATOM 911 O O . VAL A 1 115 ? 16.792 -8.629 -18.495 1.00 84.19 115 VAL A O 1
ATOM 914 N N . GLU A 1 116 ? 16.133 -8.873 -20.633 1.00 80.56 116 GLU A N 1
ATOM 915 C CA . GLU A 1 116 ? 17.453 -9.182 -21.175 1.00 80.56 116 GLU A CA 1
ATOM 916 C C . GLU A 1 116 ? 18.233 -7.915 -21.557 1.00 80.56 116 GLU A C 1
ATOM 918 O O . GLU A 1 116 ? 17.667 -6.877 -21.912 1.00 80.56 116 GLU A O 1
ATOM 923 N N . GLY A 1 117 ? 19.563 -8.031 -21.541 1.00 76.62 117 GLY A N 1
ATOM 924 C CA . GLY A 1 117 ? 20.487 -6.988 -21.981 1.00 76.62 117 GLY A CA 1
ATOM 925 C C . GLY A 1 117 ? 20.994 -6.071 -20.861 1.00 76.62 117 GLY A C 1
ATOM 926 O O . GLY A 1 117 ? 20.589 -6.190 -19.704 1.00 76.62 117 GLY A O 1
ATOM 927 N N . PRO A 1 118 ? 21.932 -5.164 -21.184 1.00 74.12 118 PRO A N 1
ATOM 928 C CA . PRO A 1 118 ? 22.474 -4.228 -20.209 1.00 74.12 118 PRO A CA 1
ATOM 929 C C . PRO A 1 118 ? 21.379 -3.261 -19.743 1.00 74.12 118 PRO A C 1
ATOM 931 O O . PRO A 1 118 ? 20.724 -2.603 -20.556 1.00 74.12 118 PRO A O 1
ATOM 934 N N . LEU A 1 119 ? 21.181 -3.197 -18.424 1.00 82.25 119 LEU A N 1
ATOM 935 C CA . LEU A 1 119 ? 20.165 -2.374 -17.779 1.00 82.25 119 LEU A CA 1
ATOM 936 C C . LEU A 1 119 ? 20.796 -1.564 -16.641 1.00 82.25 119 LEU A C 1
ATOM 938 O O . LEU A 1 119 ? 21.291 -2.117 -15.661 1.00 82.25 119 LEU A O 1
ATOM 942 N N . GLU A 1 120 ? 20.756 -0.242 -16.756 1.00 89.75 120 GLU A N 1
ATOM 943 C CA . GLU A 1 120 ? 21.034 0.677 -15.657 1.00 89.75 120 GLU A CA 1
ATOM 944 C C . GLU A 1 120 ? 19.785 0.741 -14.764 1.00 89.75 120 GLU A C 1
ATOM 946 O O . GLU A 1 120 ? 18.800 1.416 -15.079 1.00 89.75 120 GLU A O 1
ATOM 951 N N . ILE A 1 121 ? 19.798 -0.007 -13.660 1.00 89.44 121 ILE A N 1
ATOM 952 C CA . ILE A 1 121 ? 18.695 -0.025 -12.694 1.00 89.44 121 ILE A CA 1
ATOM 953 C C . ILE A 1 121 ? 18.837 1.160 -11.742 1.00 89.44 121 ILE A C 1
ATOM 955 O O . ILE A 1 121 ? 19.848 1.302 -11.060 1.00 89.44 121 ILE A O 1
ATOM 959 N N . ILE A 1 122 ? 17.790 1.980 -11.659 1.00 90.50 122 ILE A N 1
ATOM 960 C CA . ILE A 1 122 ? 17.703 3.151 -10.788 1.00 90.50 122 ILE A CA 1
ATOM 961 C C . ILE A 1 122 ? 16.637 2.880 -9.711 1.00 90.50 122 ILE A C 1
ATOM 963 O O . ILE A 1 122 ? 15.432 2.999 -9.982 1.00 90.50 122 ILE A O 1
ATOM 967 N N . PRO A 1 123 ? 17.048 2.505 -8.484 1.00 89.06 123 PRO A N 1
ATOM 968 C CA . PRO A 1 123 ? 16.125 2.254 -7.387 1.00 89.06 123 PRO A CA 1
ATOM 969 C C . PRO A 1 123 ? 15.375 3.527 -6.985 1.00 89.06 123 PRO A C 1
ATOM 971 O O . PRO A 1 123 ? 15.957 4.602 -6.858 1.00 89.06 123 PRO A O 1
ATOM 974 N N . CYS A 1 124 ? 14.072 3.398 -6.756 1.00 86.81 124 CYS A N 1
ATOM 975 C CA . CYS A 1 124 ? 13.189 4.476 -6.325 1.00 86.81 124 CYS A CA 1
ATOM 976 C C . CYS A 1 124 ? 12.516 4.124 -4.987 1.00 86.81 124 CYS A C 1
ATOM 978 O O . CYS A 1 124 ? 12.159 2.963 -4.784 1.00 86.81 124 CYS A O 1
ATOM 980 N N . PRO A 1 125 ? 12.241 5.107 -4.108 1.00 81.19 125 PRO A N 1
ATOM 981 C CA . PRO A 1 125 ? 11.641 4.858 -2.791 1.00 81.19 125 PRO A CA 1
ATOM 982 C C . PRO A 1 125 ? 10.251 4.208 -2.810 1.00 81.19 125 PRO A C 1
ATOM 984 O O . PRO A 1 125 ? 9.819 3.649 -1.812 1.00 81.19 125 PRO A O 1
ATOM 987 N N . SER A 1 126 ? 9.520 4.284 -3.925 1.00 78.50 126 SER A N 1
ATOM 988 C CA . SER A 1 126 ? 8.216 3.634 -4.081 1.00 78.50 126 SER A CA 1
ATOM 989 C C . SER A 1 126 ? 7.948 3.276 -5.543 1.00 78.50 126 SER A C 1
ATOM 991 O O . SER A 1 126 ? 8.509 3.887 -6.457 1.00 78.50 126 SER A O 1
ATOM 993 N N . LYS A 1 127 ? 7.042 2.316 -5.781 1.00 81.31 127 LYS A N 1
ATOM 994 C CA . LYS A 1 127 ? 6.541 1.998 -7.135 1.00 81.31 127 LYS A CA 1
ATOM 995 C C . LYS A 1 127 ? 5.922 3.235 -7.812 1.00 81.31 127 LYS A C 1
ATOM 997 O O . LYS A 1 127 ? 6.089 3.424 -9.013 1.00 81.31 127 LYS A O 1
ATOM 1002 N N . TRP A 1 128 ? 5.267 4.105 -7.036 1.00 80.88 128 TRP A N 1
ATOM 1003 C CA . TRP A 1 128 ? 4.715 5.374 -7.524 1.00 80.88 128 TRP A CA 1
ATOM 1004 C C . TRP A 1 128 ? 5.808 6.336 -7.999 1.00 80.88 128 TRP A C 1
ATOM 1006 O O . TRP A 1 128 ? 5.729 6.868 -9.106 1.00 80.88 128 TRP A O 1
ATOM 1016 N N . GLN A 1 129 ? 6.864 6.517 -7.201 1.00 82.56 129 GLN A N 1
ATOM 1017 C CA . GLN A 1 129 ? 7.984 7.375 -7.583 1.00 82.56 129 GLN A CA 1
ATOM 1018 C C . GLN A 1 129 ? 8.721 6.809 -8.805 1.00 82.56 129 GLN A C 1
ATOM 1020 O O . GLN A 1 129 ? 9.076 7.569 -9.704 1.00 82.56 129 GLN A O 1
ATOM 1025 N N . ALA A 1 130 ? 8.876 5.481 -8.887 1.00 86.88 130 ALA A N 1
ATOM 1026 C CA . ALA A 1 130 ? 9.443 4.813 -10.057 1.00 86.88 130 ALA A CA 1
ATOM 1027 C C . ALA A 1 130 ? 8.646 5.126 -11.336 1.00 86.88 130 ALA A C 1
ATOM 1029 O O . ALA A 1 130 ? 9.236 5.477 -12.358 1.00 86.88 130 ALA A O 1
ATOM 1030 N N . TYR A 1 131 ? 7.309 5.077 -11.267 1.00 85.06 131 TYR A N 1
ATOM 1031 C CA . TYR A 1 131 ? 6.440 5.429 -12.393 1.00 85.06 131 TYR A CA 1
ATOM 1032 C C . TYR A 1 131 ? 6.608 6.894 -12.820 1.00 85.06 131 TYR A C 1
ATOM 1034 O O . TYR A 1 131 ? 6.726 7.172 -14.013 1.00 85.06 131 TYR A O 1
ATOM 1042 N N . ARG A 1 132 ? 6.700 7.834 -11.870 1.00 85.56 132 ARG A N 1
ATOM 1043 C CA . ARG A 1 132 ? 6.948 9.252 -12.187 1.00 85.56 132 ARG A CA 1
ATOM 1044 C C . ARG A 1 132 ? 8.295 9.473 -12.873 1.00 85.56 132 ARG A C 1
ATOM 1046 O O . ARG A 1 132 ? 8.351 10.183 -13.871 1.00 85.56 132 ARG A O 1
ATOM 1053 N N . CYS A 1 133 ? 9.364 8.842 -12.390 1.00 85.31 133 CYS A N 1
ATOM 1054 C CA . CYS A 1 133 ? 10.679 8.919 -13.033 1.00 85.31 133 CYS A CA 1
ATOM 1055 C C . CYS A 1 133 ? 10.654 8.337 -14.459 1.00 85.31 133 CYS A C 1
ATOM 1057 O O . CYS A 1 133 ? 11.221 8.923 -15.387 1.00 85.31 133 CYS A O 1
ATOM 1059 N N . TYR A 1 134 ? 9.937 7.224 -14.650 1.00 84.69 134 TYR A N 1
ATOM 1060 C CA . TYR A 1 134 ? 9.712 6.620 -15.963 1.00 84.69 134 TYR A CA 1
ATOM 1061 C C . TYR A 1 134 ? 8.977 7.558 -16.935 1.00 84.69 134 TYR A C 1
ATOM 1063 O O . TYR A 1 134 ? 9.338 7.641 -18.112 1.00 84.69 134 TYR A O 1
ATOM 1071 N N . GLN A 1 135 ? 7.973 8.299 -16.457 1.00 83.62 135 GLN A N 1
ATOM 1072 C CA . GLN A 1 135 ? 7.226 9.240 -17.292 1.00 83.62 135 GLN A CA 1
ATOM 1073 C C . GLN A 1 135 ? 8.109 10.361 -17.846 1.00 83.62 135 GLN A C 1
ATOM 1075 O O . GLN A 1 135 ? 7.975 10.681 -19.028 1.00 83.62 135 GLN A O 1
ATOM 1080 N N . THR A 1 136 ? 9.007 10.919 -17.028 1.00 80.56 136 THR A N 1
ATOM 1081 C CA . THR A 1 136 ? 9.866 12.038 -17.437 1.00 80.56 136 THR A CA 1
ATOM 1082 C C . THR A 1 136 ? 10.969 11.575 -18.387 1.00 80.56 136 THR A C 1
ATOM 1084 O O . THR A 1 136 ? 11.127 12.136 -19.469 1.00 80.56 136 THR A O 1
ATOM 1087 N N . ASN A 1 137 ? 11.734 10.544 -18.000 1.00 71.81 137 ASN A N 1
ATOM 1088 C CA . ASN A 1 137 ? 13.025 10.260 -18.641 1.00 71.81 137 ASN A CA 1
ATOM 1089 C C . ASN A 1 137 ? 13.263 8.777 -18.946 1.00 71.81 137 ASN A C 1
ATOM 1091 O O . ASN A 1 137 ? 14.256 8.468 -19.605 1.00 71.81 137 ASN A O 1
ATOM 1095 N N . GLY A 1 138 ? 12.421 7.870 -18.447 1.00 61.31 138 GLY A N 1
ATOM 1096 C CA . GLY A 1 138 ? 12.730 6.443 -18.436 1.00 61.31 138 GLY A CA 1
ATOM 1097 C C . GLY A 1 138 ? 12.380 5.696 -19.708 1.00 61.31 138 GLY A C 1
ATOM 1098 O O . GLY A 1 138 ? 11.428 6.023 -20.425 1.00 61.31 138 GLY A O 1
ATOM 1099 N N . ASP A 1 139 ? 13.161 4.645 -19.932 1.00 70.19 139 ASP A N 1
ATOM 1100 C CA . ASP A 1 139 ? 12.972 3.713 -21.036 1.00 70.19 139 ASP A CA 1
ATOM 1101 C C . ASP A 1 139 ? 12.217 2.468 -20.562 1.00 70.19 139 ASP A C 1
ATOM 1103 O O . ASP A 1 139 ? 11.367 1.958 -21.292 1.00 70.19 139 ASP A O 1
ATOM 1107 N N . ARG A 1 140 ? 12.443 2.033 -19.311 1.00 72.69 140 ARG A N 1
ATOM 1108 C CA . ARG A 1 140 ? 11.723 0.912 -18.689 1.00 72.69 140 ARG A CA 1
ATOM 1109 C C . ARG A 1 140 ? 11.284 1.192 -17.247 1.00 72.69 140 ARG A C 1
ATOM 1111 O O . ARG A 1 140 ? 11.856 2.033 -16.548 1.00 72.69 140 ARG A O 1
ATOM 1118 N N . LEU A 1 141 ? 10.262 0.469 -16.798 1.00 76.94 141 LEU A N 1
ATOM 1119 C CA . LEU A 1 141 ? 9.731 0.491 -15.431 1.00 76.94 141 LEU A CA 1
ATOM 1120 C C . LEU A 1 141 ? 9.363 -0.923 -14.990 1.00 76.94 141 LEU A C 1
ATOM 1122 O O . LEU A 1 141 ? 8.694 -1.624 -15.738 1.00 76.94 141 LEU A O 1
ATOM 1126 N N . CYS A 1 142 ? 9.686 -1.291 -13.751 1.00 70.81 142 CYS A N 1
ATOM 1127 C CA . CYS A 1 142 ? 9.065 -2.431 -13.072 1.00 70.81 142 CYS A CA 1
ATOM 1128 C C . CYS A 1 142 ? 8.205 -1.924 -11.907 1.00 70.81 142 CYS A C 1
ATOM 1130 O O . CYS A 1 142 ? 8.721 -1.304 -10.972 1.00 70.81 142 CYS A O 1
ATOM 1132 N N . GLY A 1 143 ? 6.888 -2.138 -11.977 1.00 70.69 143 GLY A N 1
ATOM 1133 C CA . GLY A 1 143 ? 5.929 -1.601 -11.009 1.00 70.69 143 GLY A CA 1
ATOM 1134 C C . GLY A 1 143 ? 4.514 -2.163 -11.172 1.00 70.69 143 GLY A C 1
ATOM 1135 O O . GLY A 1 143 ? 4.176 -2.751 -12.195 1.00 70.69 143 GLY A O 1
ATOM 1136 N N . ALA A 1 144 ? 3.683 -2.028 -10.135 1.00 56.31 144 ALA A N 1
ATOM 1137 C CA . ALA A 1 144 ? 2.306 -2.520 -10.168 1.00 56.31 144 ALA A CA 1
ATOM 1138 C C . ALA A 1 144 ? 1.390 -1.593 -10.991 1.00 56.31 144 ALA A C 1
ATOM 1140 O O . ALA A 1 144 ? 1.619 -0.385 -11.044 1.00 56.31 144 ALA A O 1
ATOM 1141 N N . THR A 1 145 ? 0.405 -2.195 -11.663 1.00 51.75 145 THR A N 1
ATOM 1142 C CA . THR A 1 145 ? -0.305 -1.705 -12.858 1.00 51.75 145 THR A CA 1
ATOM 1143 C C . THR A 1 145 ? -0.561 -0.207 -12.998 1.00 51.75 145 THR A C 1
ATOM 1145 O O . THR A 1 145 ? -1.295 0.418 -12.233 1.00 51.75 145 THR A O 1
ATOM 1148 N N . ALA A 1 146 ? -0.111 0.275 -14.155 1.00 42.47 146 ALA A N 1
ATOM 1149 C CA . ALA A 1 146 ? -0.743 1.325 -14.926 1.00 42.47 146 ALA A CA 1
ATOM 1150 C C . ALA A 1 146 ? -2.193 0.950 -15.299 1.00 42.47 146 ALA A C 1
ATOM 1152 O O . ALA A 1 146 ? -2.428 -0.091 -15.910 1.00 42.47 146 ALA A O 1
ATOM 1153 N N . ARG A 1 147 ? -3.154 1.847 -15.049 1.00 42.69 147 ARG A N 1
ATOM 1154 C CA . ARG A 1 147 ? -4.208 2.081 -16.046 1.00 42.69 147 ARG A CA 1
ATOM 1155 C C . ARG A 1 147 ? -3.735 3.240 -16.907 1.00 42.69 147 ARG A C 1
ATOM 1157 O O . ARG A 1 147 ? -3.646 4.370 -16.436 1.00 42.69 147 ARG A O 1
ATOM 1164 N N . GLY A 1 148 ? -3.372 2.929 -18.146 1.00 37.81 148 GLY A N 1
ATOM 1165 C CA . GLY A 1 148 ? -3.071 3.932 -19.152 1.00 37.81 148 GLY A CA 1
ATOM 1166 C C . GLY A 1 148 ? -4.323 4.737 -19.481 1.00 37.81 148 GLY A C 1
ATOM 1167 O O . GLY A 1 148 ? -5.302 4.198 -19.987 1.00 37.81 148 GLY A O 1
ATOM 1168 N N . THR A 1 149 ? -4.277 6.041 -19.244 1.00 34.84 149 THR A N 1
ATOM 1169 C CA . THR A 1 149 ? -4.991 7.004 -20.079 1.00 34.84 149 THR A CA 1
ATOM 1170 C C . THR A 1 149 ? -4.092 7.297 -21.278 1.00 34.84 149 THR A C 1
ATOM 1172 O O . THR A 1 149 ? -3.235 8.172 -21.241 1.00 34.84 149 THR A O 1
ATOM 1175 N N . GLY A 1 150 ? -4.218 6.506 -22.342 1.00 33.56 150 GLY A N 1
ATOM 1176 C CA . GLY A 1 150 ? -3.479 6.762 -23.578 1.00 33.56 150 GLY A CA 1
ATOM 1177 C C . GLY A 1 150 ? -3.349 5.523 -24.442 1.00 33.56 150 GLY A C 1
ATOM 1178 O O . GLY A 1 150 ? -2.554 4.638 -24.145 1.00 33.56 150 GLY A O 1
ATOM 1179 N N . GLY A 1 151 ? -4.163 5.467 -25.495 1.00 34.59 151 GLY A N 1
ATOM 1180 C CA . GLY A 1 151 ? -4.221 4.362 -26.440 1.00 34.59 151 GLY A CA 1
ATOM 1181 C C . GLY A 1 151 ? -2.862 4.000 -27.037 1.00 34.59 151 GLY A C 1
ATOM 1182 O O . GLY A 1 151 ? -2.160 4.833 -27.599 1.00 34.59 151 GLY A O 1
ATOM 1183 N N . GLY A 1 152 ? -2.537 2.717 -26.971 1.00 28.00 152 GLY A N 1
ATOM 1184 C CA . GLY A 1 152 ? -1.477 2.093 -27.747 1.00 28.00 152 GLY A CA 1
ATOM 1185 C C . GLY A 1 152 ? -1.895 0.655 -27.987 1.00 28.00 152 GLY A C 1
ATOM 1186 O O . GLY A 1 152 ? -1.881 -0.150 -27.063 1.00 28.00 152 GLY A O 1
ATOM 1187 N N . ARG A 1 153 ? -2.371 0.374 -29.204 1.00 28.38 153 ARG A N 1
ATOM 1188 C CA . ARG A 1 153 ? -2.822 -0.953 -29.629 1.00 28.38 153 ARG A CA 1
ATOM 1189 C C . ARG A 1 153 ? -1.706 -1.977 -29.433 1.00 28.38 153 ARG A C 1
ATOM 1191 O O . ARG A 1 153 ? -0.553 -1.708 -29.764 1.00 28.38 153 ARG A O 1
ATOM 1198 N N . GLY A 1 154 ? -2.099 -3.138 -28.916 1.00 26.02 154 GLY A N 1
ATOM 1199 C CA . GLY A 1 154 ? -1.245 -4.307 -28.807 1.00 26.02 154 GLY A CA 1
ATOM 1200 C C . GLY A 1 154 ? -0.748 -4.775 -30.170 1.00 26.02 154 GLY A C 1
ATOM 1201 O O . GLY A 1 154 ? -1.496 -4.775 -31.147 1.00 26.02 154 GLY A O 1
ATOM 1202 N N . LEU A 1 155 ? 0.525 -5.149 -30.172 1.00 30.12 155 LEU A N 1
ATOM 1203 C CA . LEU A 1 155 ? 1.121 -6.270 -30.892 1.00 30.12 155 LEU A CA 1
ATOM 1204 C C . LEU A 1 155 ? 2.181 -6.827 -29.951 1.00 30.12 155 LEU A C 1
ATOM 1206 O O . LEU A 1 155 ? 2.968 -5.976 -29.461 1.00 30.12 155 LEU A O 1
#

pLDDT: mean 82.38, std 15.19, range [26.02, 97.62]

Radius of gyration: 18.27 Å; Cα contacts (8 Å, |Δi|>4): 216; chains: 1; bounding box: 44×24×56 Å

Organism: Limosilactobacillus fermentum (NCBI:txid1613)

Nearest PDB structures (foldseek):
  3cg0-assembly2_B  TM=5.970E-01  e=4.646E+00  Oleidesulfovibrio alaskensis G20
  7oyv-assembly2_B  TM=5.234E-01  e=2.581E+00  Escherichia coli

Solvent-accessible surface area (backbone atoms only — not comparable to full-atom values): 9450 Å² total; per-residue (Å²): 90,43,37,38,27,37,31,59,80,85,34,67,54,29,46,47,47,54,55,58,35,74,82,36,87,76,51,43,79,44,65,28,92,38,66,68,60,49,61,72,44,50,87,77,47,76,90,47,45,77,58,76,66,70,86,48,57,48,99,88,61,47,37,43,67,56,51,47,63,75,36,50,94,79,54,78,90,86,81,87,86,88,73,87,72,66,56,79,40,75,48,73,49,85,97,57,91,62,43,39,28,21,18,19,70,93,40,46,68,62,42,62,76,75,50,86,74,82,66,53,75,45,76,27,101,33,46,68,53,11,52,54,51,25,72,78,77,38,30,24,31,34,34,59,58,80,82,76,89,66,94,73,84,90,130